Protein AF-T1C5G6-F1 (afdb_monomer_lite)

Foldseek 3Di:
DEDAQAPPPDDDVNVVVCVVVLPDDQVQDEYEYADDPCCVVVQVPGSHHYHHDDDNGDALDPVSLVVVQVVCVVSVHQEAEYPPCPPRVVSVVVHPHHYD

Secondary structure (DSSP, 8-state):
-EES--TTS-SHHHHHHHHHHTTS-GGG-EEEEE--TTHHHHHHT-SSEEEEESSSS----HHHHHHHHHHHHHH--S-B-EESHHHHGGGGGTSSS-B-

Organism: NCBI:txid410659

pLDDT: mean 86.56, std 9.23, range [54.41, 96.06]

Radius of gyration: 12.79 Å; chains: 1; bounding box: 25×31×26 Å

Structure (mmCIF, N/CA/C/O backbone):
data_AF-T1C5G6-F1
#
_entry.id   AF-T1C5G6-F1
#
loop_
_atom_site.group_PDB
_atom_site.id
_atom_site.type_symbol
_atom_site.label_atom_id
_atom_site.label_alt_id
_atom_site.label_comp_id
_atom_site.label_asym_id
_atom_site.label_entity_id
_atom_site.label_seq_id
_atom_site.pdbx_PDB_ins_code
_atom_site.Cartn_x
_atom_site.Cartn_y
_atom_site.Cartn_z
_atom_site.occupancy
_atom_site.B_iso_or_equiv
_atom_site.auth_seq_id
_atom_site.auth_comp_id
_atom_site.auth_asym_id
_atom_site.auth_atom_id
_atom_site.pdbx_PDB_model_num
ATOM 1 N N . MET A 1 1 ? -1.877 0.798 3.691 1.00 91.31 1 MET A N 1
ATOM 2 C CA . MET A 1 1 ? -0.455 0.735 3.283 1.00 91.31 1 MET A CA 1
ATOM 3 C C . MET A 1 1 ? -0.311 1.208 1.849 1.00 91.31 1 MET A C 1
ATOM 5 O O . MET A 1 1 ? -1.106 0.809 1.011 1.00 91.31 1 MET A O 1
ATOM 9 N N . VAL A 1 2 ? 0.715 2.004 1.558 1.00 92.75 2 VAL A N 1
ATOM 10 C CA . VAL A 1 2 ? 1.106 2.407 0.199 1.00 92.75 2 VAL A CA 1
ATOM 11 C C . VAL A 1 2 ? 2.481 1.814 -0.104 1.00 92.75 2 VAL A C 1
ATOM 13 O O . VAL A 1 2 ? 3.426 2.068 0.647 1.00 92.75 2 VAL A O 1
ATOM 16 N N . THR A 1 3 ? 2.609 1.013 -1.168 1.00 91.06 3 THR A N 1
ATOM 17 C CA . THR A 1 3 ? 3.875 0.328 -1.473 1.00 91.06 3 THR A CA 1
ATOM 18 C C . THR A 1 3 ? 4.151 0.063 -2.953 1.00 91.06 3 THR A C 1
ATOM 20 O O . THR A 1 3 ? 3.240 -0.176 -3.737 1.00 91.06 3 THR A O 1
ATOM 23 N N . ASN A 1 4 ? 5.434 0.063 -3.331 1.00 90.12 4 ASN A N 1
ATOM 24 C CA . ASN A 1 4 ? 5.930 -0.394 -4.639 1.00 90.12 4 ASN A CA 1
ATOM 25 C C . ASN A 1 4 ? 6.207 -1.904 -4.698 1.00 90.12 4 ASN A C 1
ATOM 27 O O . ASN A 1 4 ? 6.595 -2.426 -5.747 1.00 90.12 4 ASN A O 1
ATOM 31 N N . ASP A 1 5 ? 6.092 -2.589 -3.564 1.00 88.38 5 ASP A N 1
ATOM 32 C CA . ASP A 1 5 ? 6.614 -3.930 -3.374 1.00 88.38 5 ASP A CA 1
ATOM 33 C C . ASP A 1 5 ? 5.528 -4.828 -2.790 1.00 88.38 5 ASP A C 1
ATOM 35 O O . ASP A 1 5 ? 5.527 -5.164 -1.609 1.00 88.38 5 ASP A O 1
ATOM 39 N N . PHE A 1 6 ? 4.607 -5.229 -3.666 1.00 90.94 6 PHE A N 1
ATOM 40 C CA . PHE A 1 6 ? 3.520 -6.148 -3.356 1.00 90.94 6 PHE A CA 1
ATOM 41 C C . PHE A 1 6 ? 3.438 -7.255 -4.420 1.00 90.94 6 PHE A C 1
ATOM 43 O O . PHE A 1 6 ? 3.722 -6.977 -5.593 1.00 90.94 6 PHE A O 1
ATOM 50 N N . PRO A 1 7 ? 3.062 -8.496 -4.058 1.00 91.31 7 PRO A N 1
ATOM 51 C CA . PRO A 1 7 ? 2.825 -9.555 -5.037 1.00 91.31 7 PRO A CA 1
ATOM 52 C C . PRO A 1 7 ? 1.790 -9.143 -6.110 1.00 91.31 7 PRO A C 1
ATOM 54 O O . PRO A 1 7 ? 1.005 -8.216 -5.881 1.00 91.31 7 PRO A O 1
ATOM 57 N N . PRO A 1 8 ? 1.781 -9.769 -7.302 1.00 89.00 8 PRO A N 1
ATOM 58 C CA . PRO A 1 8 ? 2.551 -10.948 -7.734 1.00 89.00 8 PRO A CA 1
ATOM 59 C C . PRO A 1 8 ? 4.010 -10.663 -8.133 1.00 89.00 8 PRO A C 1
ATOM 61 O O . PRO A 1 8 ? 4.721 -11.5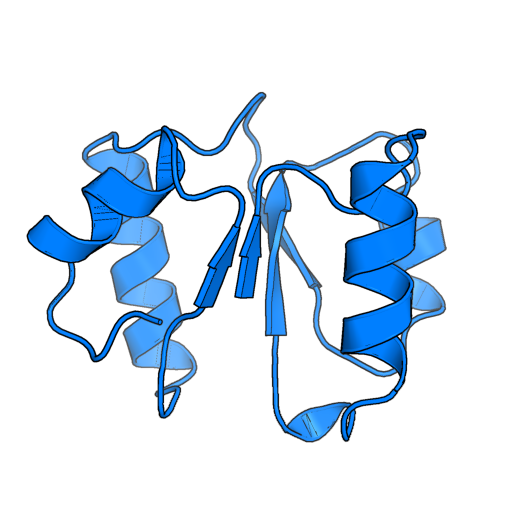56 -8.592 1.00 89.00 8 PRO A O 1
ATOM 64 N N . LYS A 1 9 ? 4.497 -9.430 -7.955 1.00 84.69 9 LYS A N 1
ATOM 65 C CA . LYS A 1 9 ? 5.911 -9.098 -8.150 1.00 84.69 9 LYS A CA 1
ATOM 66 C C . LYS A 1 9 ? 6.794 -9.987 -7.262 1.00 84.69 9 LYS A C 1
ATOM 68 O O . LYS A 1 9 ? 6.698 -9.948 -6.038 1.00 84.69 9 LYS A O 1
ATOM 73 N N . VAL A 1 10 ? 7.673 -10.768 -7.884 1.00 81.00 10 VAL A N 1
ATOM 74 C CA . VAL A 1 10 ? 8.535 -11.725 -7.179 1.00 81.00 10 VAL A CA 1
ATOM 75 C C . VAL A 1 10 ? 9.739 -11.020 -6.552 1.00 81.00 10 VAL A C 1
ATOM 77 O O . VAL A 1 10 ? 10.490 -10.325 -7.237 1.00 81.00 10 VAL A O 1
ATOM 80 N N . GLY A 1 11 ? 9.949 -11.246 -5.253 1.00 81.19 11 GLY A N 1
ATOM 81 C CA . GLY A 1 11 ? 11.152 -10.839 -4.528 1.00 81.19 11 GLY A CA 1
ATOM 82 C C . GLY A 1 11 ? 11.009 -10.966 -3.005 1.00 81.19 11 GLY A C 1
ATOM 83 O O . GLY A 1 11 ? 9.921 -11.189 -2.472 1.00 81.19 11 GLY A O 1
ATOM 84 N N . GLY A 1 12 ? 12.132 -10.860 -2.286 1.00 77.56 12 GLY A N 1
ATOM 85 C CA . GLY A 1 12 ? 12.172 -11.100 -0.836 1.00 77.56 12 GLY A CA 1
ATOM 86 C C . GLY A 1 12 ? 11.420 -10.056 -0.001 1.00 77.56 12 GLY A C 1
ATOM 87 O O . GLY A 1 12 ? 10.741 -10.412 0.959 1.00 77.56 12 GLY A O 1
ATOM 88 N N . ILE A 1 13 ? 11.498 -8.776 -0.386 1.00 76.12 13 ILE A N 1
ATOM 89 C CA . ILE A 1 13 ? 10.837 -7.668 0.330 1.00 76.12 13 ILE A CA 1
ATOM 90 C C . ILE A 1 13 ? 9.312 -7.766 0.189 1.00 76.12 13 ILE A C 1
ATOM 92 O O . ILE A 1 13 ? 8.590 -7.581 1.166 1.00 76.12 13 ILE A O 1
ATOM 96 N N . GLN A 1 14 ? 8.834 -8.111 -1.009 1.00 77.31 14 GLN A N 1
ATOM 97 C CA . GLN A 1 14 ? 7.414 -8.263 -1.324 1.00 77.31 14 GLN A CA 1
ATOM 98 C C . GLN A 1 14 ? 6.785 -9.357 -0.456 1.00 77.31 14 GLN A C 1
ATOM 100 O O . GLN A 1 14 ? 5.735 -9.142 0.146 1.00 77.31 14 GLN A O 1
ATOM 105 N N . ASN A 1 15 ? 7.466 -10.501 -0.330 1.00 79.31 15 ASN A N 1
ATOM 106 C CA . ASN A 1 15 ? 7.002 -11.609 0.501 1.00 79.31 15 ASN A CA 1
ATOM 107 C C . ASN A 1 15 ? 6.998 -11.247 1.987 1.00 79.31 15 ASN A C 1
ATOM 109 O O . ASN A 1 15 ? 6.016 -11.517 2.668 1.00 79.31 15 ASN A O 1
ATOM 113 N N . ALA A 1 16 ? 8.053 -10.606 2.496 1.00 81.56 16 ALA A N 1
ATOM 114 C CA . ALA A 1 16 ? 8.111 -10.224 3.905 1.00 81.56 16 ALA A CA 1
ATOM 115 C C . ALA A 1 16 ? 6.968 -9.268 4.294 1.00 81.56 16 ALA A C 1
ATOM 117 O O . ALA A 1 16 ? 6.277 -9.504 5.286 1.00 81.56 16 ALA A O 1
ATOM 118 N N . LEU A 1 17 ? 6.725 -8.225 3.491 1.00 81.81 17 LEU A N 1
ATOM 119 C CA . LEU A 1 17 ? 5.615 -7.294 3.715 1.00 81.81 17 LEU A CA 1
ATOM 120 C C . LEU A 1 17 ? 4.261 -8.000 3.609 1.00 81.81 17 LEU A C 1
ATOM 122 O O . LEU A 1 17 ? 3.414 -7.837 4.485 1.00 81.81 17 LEU A O 1
ATOM 126 N N . PHE A 1 18 ? 4.066 -8.816 2.575 1.00 85.31 18 PHE A N 1
ATOM 127 C CA . PHE A 1 18 ? 2.828 -9.567 2.395 1.00 85.31 18 PHE A CA 1
ATOM 128 C C . PHE A 1 18 ? 2.527 -10.490 3.583 1.00 85.31 18 PHE A C 1
ATOM 130 O O . PHE A 1 18 ? 1.409 -10.497 4.093 1.00 85.31 18 PHE A O 1
ATOM 137 N N . GLU A 1 19 ? 3.528 -11.222 4.077 1.00 87.31 19 GLU A N 1
ATOM 138 C CA . GLU A 1 19 ? 3.390 -12.098 5.239 1.00 87.31 19 GLU A CA 1
ATOM 139 C C . GLU A 1 19 ? 2.978 -11.326 6.503 1.00 87.31 19 GLU A C 1
ATOM 141 O O . GLU A 1 19 ? 2.145 -11.806 7.273 1.00 87.31 19 GLU A O 1
ATOM 146 N N . ILE A 1 20 ? 3.502 -10.124 6.728 1.00 85.19 20 ILE A N 1
ATOM 147 C CA . ILE A 1 20 ? 3.090 -9.308 7.879 1.00 85.19 20 ILE A CA 1
ATOM 148 C C . ILE A 1 20 ? 1.624 -8.885 7.731 1.00 85.19 20 ILE A C 1
ATOM 150 O O . ILE A 1 20 ? 0.815 -9.125 8.626 1.00 85.19 20 ILE A O 1
ATOM 154 N N . TYR A 1 21 ? 1.264 -8.300 6.588 1.00 86.56 21 TYR A N 1
ATOM 155 C CA . TYR A 1 21 ? -0.060 -7.706 6.398 1.00 86.56 21 TYR A CA 1
ATOM 156 C C . TYR A 1 21 ? -1.178 -8.744 6.295 1.00 86.56 21 TYR A C 1
ATOM 158 O O . TYR A 1 21 ? -2.261 -8.513 6.822 1.00 86.56 21 TYR A O 1
ATOM 166 N N . LYS A 1 22 ? -0.926 -9.926 5.719 1.00 89.25 22 LYS A N 1
ATOM 167 C CA . LYS A 1 22 ? -1.951 -10.979 5.616 1.00 89.25 22 LYS A CA 1
ATOM 168 C C . LYS A 1 22 ? -2.399 -11.558 6.967 1.00 89.25 22 LYS A C 1
ATOM 170 O O . LYS A 1 22 ? -3.352 -12.328 7.003 1.00 89.25 22 LYS A O 1
ATOM 175 N N . ARG A 1 23 ? -1.679 -11.260 8.056 1.00 92.00 23 ARG A N 1
ATOM 176 C CA . ARG A 1 23 ? -2.000 -11.702 9.426 1.00 92.00 23 ARG A CA 1
ATOM 177 C C . ARG A 1 23 ? -2.802 -10.668 10.219 1.00 92.00 23 ARG A C 1
ATOM 179 O O . ARG A 1 23 ? -3.242 -10.977 11.322 1.00 92.00 23 ARG A O 1
ATOM 186 N N . LEU A 1 24 ? -2.963 -9.458 9.689 1.00 91.19 24 LEU A N 1
ATOM 187 C CA . LEU A 1 24 ? -3.816 -8.436 10.288 1.00 91.19 24 LEU A CA 1
ATOM 188 C C . LEU A 1 24 ? -5.295 -8.726 9.978 1.00 91.19 24 LEU A C 1
ATOM 190 O O . LEU A 1 24 ? -5.575 -9.408 8.988 1.00 91.19 24 LEU A O 1
ATOM 194 N N . PRO A 1 25 ? -6.240 -8.207 10.785 1.00 93.81 25 PRO A N 1
ATOM 195 C CA . PRO A 1 25 ? -7.661 -8.276 10.461 1.00 93.81 25 PRO A CA 1
ATOM 196 C C . PRO A 1 25 ? -7.911 -7.690 9.055 1.00 93.81 25 PRO A C 1
ATOM 198 O O . PRO A 1 25 ? -7.521 -6.546 8.807 1.00 93.81 25 PRO A O 1
ATOM 201 N N . PRO A 1 26 ? -8.493 -8.444 8.106 1.00 92.81 26 PRO A N 1
ATOM 202 C CA . PRO A 1 26 ? -8.571 -8.023 6.704 1.00 92.81 26 PRO A CA 1
ATOM 203 C C . PRO A 1 26 ? -9.331 -6.710 6.469 1.00 92.81 26 PRO A C 1
ATOM 205 O O . PRO A 1 26 ? -9.038 -5.968 5.534 1.00 92.81 26 PRO A O 1
ATOM 208 N N . GLU A 1 27 ? -10.285 -6.401 7.339 1.00 92.44 27 GLU A N 1
ATOM 209 C CA . GLU A 1 27 ? -11.081 -5.178 7.340 1.00 92.44 27 GLU A CA 1
ATOM 210 C C . GLU A 1 27 ? -10.341 -3.958 7.912 1.00 92.44 27 GLU A C 1
ATOM 212 O O . GLU A 1 27 ? -10.802 -2.829 7.746 1.00 92.44 27 GLU A O 1
ATOM 217 N N . SER A 1 28 ? -9.194 -4.149 8.576 1.00 91.81 28 SER A N 1
ATOM 218 C CA . SER A 1 28 ? -8.478 -3.060 9.248 1.00 91.81 28 SER A CA 1
ATOM 219 C C . SER A 1 28 ? -7.546 -2.274 8.325 1.00 91.81 28 SER A C 1
ATOM 221 O O . SER A 1 28 ? -6.927 -1.305 8.769 1.00 91.81 28 SER A O 1
ATOM 223 N N . PHE A 1 29 ? -7.367 -2.695 7.069 1.00 93.88 29 PHE A N 1
ATOM 224 C CA . PHE A 1 29 ? -6.445 -2.037 6.147 1.00 93.88 29 PHE A CA 1
ATOM 225 C C . PHE A 1 29 ? -6.804 -2.236 4.670 1.00 93.88 29 PHE A C 1
ATOM 227 O O . PHE A 1 29 ? -7.550 -3.127 4.280 1.00 93.88 29 PHE A O 1
ATOM 234 N N . ALA A 1 30 ? -6.190 -1.402 3.831 1.00 95.19 30 ALA A N 1
ATOM 235 C CA . ALA A 1 30 ? -6.133 -1.583 2.386 1.00 95.19 30 ALA A CA 1
ATOM 236 C C . ALA A 1 30 ? -4.697 -1.380 1.883 1.00 95.19 30 ALA A C 1
ATOM 238 O O . ALA A 1 30 ? -3.893 -0.674 2.512 1.00 95.19 30 ALA A O 1
ATOM 239 N N . VAL A 1 31 ? -4.372 -1.984 0.742 1.00 95.12 31 VAL A N 1
ATOM 240 C CA . VAL A 1 31 ? -3.071 -1.853 0.072 1.00 95.12 31 VAL A CA 1
ATOM 241 C C . VAL A 1 31 ? -3.228 -1.019 -1.193 1.00 95.12 31 VAL A C 1
ATOM 243 O O . VAL A 1 31 ? -4.066 -1.330 -2.024 1.00 95.12 31 VAL A O 1
ATOM 246 N N . ILE A 1 32 ? -2.410 0.017 -1.365 1.00 95.31 32 ILE A N 1
ATOM 247 C CA . ILE A 1 32 ? -2.298 0.791 -2.608 1.00 95.31 32 ILE A CA 1
ATOM 248 C C . ILE A 1 32 ? -0.936 0.485 -3.219 1.00 95.31 32 ILE A C 1
ATOM 250 O O . ILE A 1 32 ? 0.097 0.712 -2.584 1.00 95.31 32 ILE A O 1
ATOM 254 N N . THR A 1 33 ? -0.921 -0.040 -4.440 1.00 94.44 33 THR A N 1
ATOM 255 C CA . THR A 1 33 ? 0.309 -0.517 -5.084 1.00 94.44 33 THR A CA 1
ATOM 256 C C . THR A 1 33 ? 0.202 -0.465 -6.612 1.00 94.44 33 THR A C 1
ATOM 258 O O . THR A 1 33 ? -0.914 -0.392 -7.128 1.00 94.44 33 THR A O 1
ATOM 261 N N . PRO A 1 34 ? 1.309 -0.445 -7.379 1.00 93.69 34 PRO A N 1
ATOM 262 C CA . PRO A 1 34 ? 1.231 -0.512 -8.832 1.00 93.69 34 PRO A CA 1
ATOM 263 C C . PRO A 1 34 ? 0.570 -1.802 -9.341 1.00 93.69 34 PRO A C 1
ATOM 265 O O . PRO A 1 34 ? 0.587 -2.843 -8.677 1.00 93.69 34 PRO A O 1
ATOM 268 N N . HIS A 1 35 ? 0.012 -1.720 -10.546 1.00 93.81 35 HIS A N 1
ATOM 269 C CA . HIS A 1 35 ? -0.470 -2.878 -11.300 1.00 93.81 35 HIS A CA 1
ATOM 270 C C . HIS A 1 35 ? 0.690 -3.779 -11.757 1.00 93.81 35 HIS A C 1
ATOM 272 O O . HIS A 1 35 ? 1.720 -3.282 -12.230 1.00 93.81 35 HIS A O 1
AT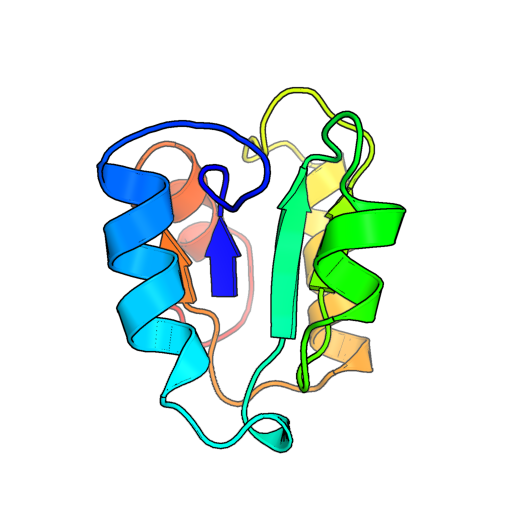OM 278 N N . TYR A 1 36 ? 0.489 -5.098 -11.702 1.00 89.06 36 TYR A N 1
ATOM 279 C CA . TYR A 1 36 ? 1.432 -6.110 -12.193 1.00 89.06 36 TYR A CA 1
ATOM 280 C C . TYR A 1 36 ? 0.695 -7.210 -12.961 1.00 89.06 36 TYR A C 1
ATOM 282 O O . TYR A 1 36 ? -0.421 -7.544 -12.596 1.00 89.06 36 TYR A O 1
ATOM 290 N N . PRO A 1 37 ? 1.307 -7.836 -13.983 1.00 90.81 37 PRO A N 1
ATOM 291 C CA . PRO A 1 37 ? 0.688 -8.981 -14.648 1.00 90.81 37 PRO A CA 1
ATOM 292 C C . PRO A 1 37 ? 0.274 -10.074 -13.649 1.00 90.81 37 PRO A C 1
ATOM 294 O O . PRO A 1 37 ? 1.106 -10.523 -12.858 1.00 90.81 37 PRO A O 1
ATOM 297 N N . GLY A 1 38 ? -0.992 -10.496 -13.714 1.00 92.25 38 GLY A N 1
ATOM 298 C CA . GLY A 1 38 ? -1.574 -11.506 -12.822 1.00 92.25 38 GLY A CA 1
ATOM 299 C C . GLY A 1 38 ? -2.034 -10.969 -11.464 1.00 92.25 38 GLY A C 1
ATOM 300 O O . GLY A 1 38 ? -2.253 -11.762 -10.550 1.00 92.25 38 GLY A O 1
ATOM 301 N N . ASP A 1 39 ? -2.136 -9.647 -11.297 1.00 94.56 39 ASP A N 1
ATOM 302 C CA . ASP A 1 39 ? -2.643 -9.056 -10.061 1.00 94.56 39 ASP A CA 1
ATOM 303 C C . ASP A 1 39 ? -4.123 -9.346 -9.825 1.00 94.56 39 ASP A C 1
ATOM 305 O O . ASP A 1 39 ? -4.460 -9.659 -8.692 1.00 94.56 39 ASP A O 1
ATOM 309 N N . ASP A 1 40 ? -4.967 -9.350 -10.857 1.00 92.94 40 ASP A N 1
ATOM 310 C CA . ASP A 1 40 ? -6.387 -9.707 -10.724 1.00 92.94 40 ASP A CA 1
ATOM 311 C C . ASP A 1 40 ? -6.581 -11.105 -10.103 1.00 92.94 40 ASP A C 1
ATOM 313 O O . ASP A 1 40 ? -7.306 -11.266 -9.117 1.00 92.94 40 ASP A O 1
ATOM 317 N N . ASP A 1 41 ? -5.882 -12.115 -10.636 1.00 95.12 41 ASP A N 1
ATOM 318 C CA . ASP A 1 41 ? -5.948 -13.491 -10.130 1.00 95.12 41 ASP A CA 1
ATOM 319 C C . ASP A 1 41 ? -5.430 -13.574 -8.688 1.00 95.12 41 ASP A C 1
ATOM 321 O O . ASP A 1 41 ? -6.049 -14.218 -7.838 1.00 95.12 41 ASP A O 1
ATOM 325 N N . PHE A 1 42 ? -4.317 -12.896 -8.390 1.00 93.44 42 PHE A N 1
ATOM 326 C CA . PHE A 1 42 ? -3.735 -12.877 -7.048 1.00 93.44 42 PHE A CA 1
ATOM 327 C C . PHE A 1 42 ? -4.652 -12.181 -6.034 1.00 93.44 42 PHE A C 1
ATOM 329 O O . PHE A 1 42 ? -4.913 -12.724 -4.961 1.00 93.44 42 PHE A O 1
ATOM 336 N N . ASP A 1 43 ? -5.155 -10.996 -6.382 1.00 95.50 43 ASP A N 1
ATOM 337 C CA . ASP A 1 43 ? -5.968 -10.146 -5.515 1.00 95.50 43 ASP A CA 1
ATOM 338 C C . ASP A 1 43 ? -7.331 -10.788 -5.227 1.00 95.50 43 ASP A C 1
ATOM 340 O O . ASP A 1 43 ? -7.840 -10.650 -4.115 1.00 95.50 43 ASP A O 1
ATOM 344 N N . SER A 1 44 ? -7.882 -11.567 -6.167 1.00 95.00 44 SER A N 1
ATOM 345 C CA . SER A 1 44 ? -9.129 -12.325 -5.967 1.00 95.00 44 SER A CA 1
ATOM 346 C C . SER A 1 44 ? -9.055 -13.345 -4.821 1.00 95.00 44 SER A C 1
ATOM 348 O O . SER A 1 44 ? -10.076 -13.682 -4.220 1.00 95.00 44 SER A O 1
ATOM 350 N N . GLY A 1 45 ? -7.849 -13.823 -4.498 1.00 93.00 45 GLY A N 1
ATOM 351 C CA . GLY A 1 45 ? -7.605 -14.769 -3.411 1.00 93.00 45 GLY A CA 1
ATOM 352 C C . GLY A 1 45 ? -7.386 -14.115 -2.045 1.00 93.00 45 GLY A C 1
ATOM 353 O O . GLY A 1 45 ? -7.201 -14.828 -1.056 1.00 93.00 45 GLY A O 1
ATOM 354 N N . LEU A 1 46 ? -7.360 -12.781 -1.966 1.00 94.56 46 LEU A N 1
ATOM 355 C CA . LEU A 1 46 ? -7.054 -12.062 -0.734 1.00 94.56 46 LEU A CA 1
ATOM 356 C C . LEU A 1 46 ? -8.324 -11.687 0.035 1.00 94.56 46 LEU A C 1
ATOM 358 O O . LEU A 1 46 ? -9.314 -11.264 -0.557 1.00 94.56 46 LEU A O 1
ATOM 362 N N . PRO A 1 47 ? -8.294 -11.752 1.377 1.00 94.44 47 PRO A N 1
ATOM 363 C CA . PRO A 1 47 ? -9.440 -11.361 2.190 1.00 94.44 47 PRO A CA 1
ATOM 364 C C . PRO A 1 47 ? -9.535 -9.840 2.411 1.00 94.44 47 PRO A C 1
ATOM 366 O O . PRO A 1 47 ? -10.466 -9.383 3.067 1.00 94.44 47 PRO A O 1
ATOM 369 N N . PHE A 1 48 ? -8.570 -9.057 1.917 1.00 94.50 48 PHE A N 1
ATOM 370 C CA . PHE A 1 48 ? -8.461 -7.611 2.133 1.00 94.50 48 PHE A CA 1
ATOM 371 C C . PHE A 1 48 ? -8.345 -6.848 0.812 1.00 94.50 48 PHE A C 1
ATOM 373 O O . PHE A 1 48 ? -7.955 -7.390 -0.221 1.00 94.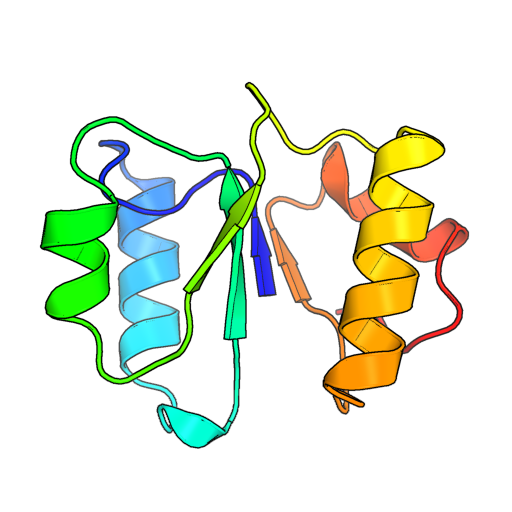50 48 PHE A O 1
ATOM 380 N N . LYS A 1 49 ? -8.651 -5.549 0.854 1.00 95.19 49 LYS A N 1
ATOM 381 C CA . LYS A 1 49 ? -8.703 -4.700 -0.339 1.00 95.19 49 LYS A CA 1
ATOM 382 C C . LYS A 1 49 ? -7.306 -4.352 -0.861 1.00 95.19 49 LYS A C 1
ATOM 384 O O . LYS A 1 49 ? -6.489 -3.774 -0.138 1.00 95.19 49 LYS A O 1
ATOM 389 N N . VAL A 1 50 ? -7.083 -4.596 -2.151 1.00 96.06 50 VAL A N 1
ATOM 390 C CA . VAL A 1 50 ? -5.918 -4.115 -2.905 1.00 96.06 50 VAL A CA 1
ATOM 391 C C . VAL A 1 50 ? -6.389 -3.147 -3.992 1.00 96.06 50 VAL A C 1
ATOM 393 O O . VAL A 1 50 ? -7.355 -3.399 -4.703 1.00 96.06 50 VAL A O 1
ATOM 396 N N . ILE A 1 51 ? -5.735 -1.993 -4.081 1.00 95.94 51 ILE A N 1
ATOM 397 C CA . ILE A 1 51 ? -6.008 -0.926 -5.041 1.00 95.94 51 ILE A CA 1
ATOM 398 C C . ILE A 1 51 ? -4.791 -0.819 -5.954 1.00 95.94 51 ILE A C 1
ATOM 400 O O . ILE A 1 51 ? -3.723 -0.351 -5.541 1.00 95.94 51 ILE A O 1
ATOM 404 N N . ARG A 1 52 ? -4.966 -1.251 -7.205 1.00 95.06 52 ARG A N 1
ATOM 405 C CA . ARG A 1 52 ? -3.929 -1.223 -8.237 1.00 95.06 52 ARG A CA 1
ATOM 406 C C . ARG A 1 52 ? -3.916 0.121 -8.957 1.00 95.06 52 ARG A C 1
ATOM 408 O O . ARG A 1 52 ? -4.911 0.556 -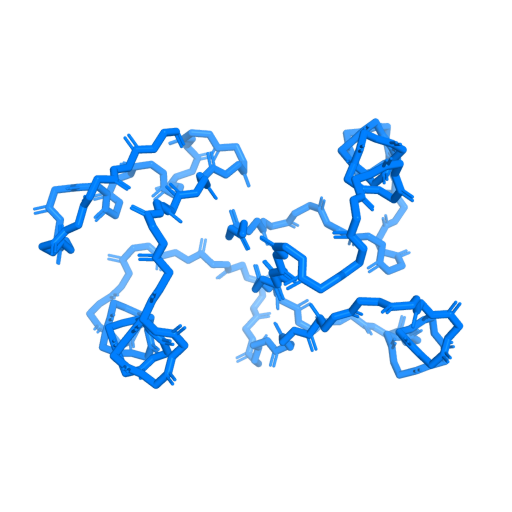9.531 1.00 95.06 52 ARG A O 1
ATOM 415 N N . VAL A 1 53 ? -2.767 0.790 -8.937 1.00 93.38 53 VAL A N 1
ATOM 416 C CA . VAL A 1 53 ? -2.550 2.066 -9.628 1.00 93.38 53 VAL A CA 1
ATOM 417 C C . VAL A 1 53 ? -1.826 1.801 -10.943 1.00 93.38 53 VAL A C 1
ATOM 419 O O . VAL A 1 53 ? -0.792 1.133 -10.980 1.00 93.38 53 VAL A O 1
ATOM 422 N N . ARG A 1 54 ? -2.342 2.353 -12.045 1.00 90.81 54 ARG A N 1
ATOM 423 C CA . ARG A 1 54 ? -1.740 2.196 -13.376 1.00 90.81 54 ARG A CA 1
ATOM 424 C C . ARG A 1 54 ? -0.488 3.065 -13.526 1.00 90.81 54 ARG A C 1
ATOM 426 O O . ARG A 1 54 ? -0.521 4.144 -14.112 1.00 90.81 54 ARG A O 1
ATOM 433 N N . CYS A 1 55 ? 0.632 2.591 -12.999 1.00 87.88 55 CYS A N 1
ATOM 434 C CA . CYS A 1 55 ? 1.947 3.208 -13.135 1.00 87.88 55 CYS A CA 1
ATOM 435 C C . CYS A 1 55 ? 3.052 2.149 -13.007 1.00 87.88 55 CYS A C 1
ATOM 437 O O . CYS A 1 55 ? 2.794 1.019 -12.608 1.00 87.88 55 CYS A O 1
ATOM 439 N N . LYS A 1 56 ? 4.296 2.505 -13.355 1.00 85.00 56 LYS A N 1
ATOM 440 C CA . LYS A 1 56 ? 5.446 1.603 -13.167 1.00 85.00 56 LYS A CA 1
ATOM 441 C C . LYS A 1 56 ? 5.835 1.508 -11.689 1.00 85.00 56 LYS A C 1
ATOM 443 O O . LYS A 1 56 ? 5.968 0.415 -11.159 1.00 85.00 56 LYS A O 1
ATOM 448 N N . ASN A 1 57 ? 5.991 2.672 -11.056 1.00 86.75 57 ASN A N 1
ATOM 449 C CA . ASN A 1 57 ? 6.302 2.840 -9.640 1.00 86.75 57 ASN A CA 1
ATOM 450 C C . ASN A 1 57 ? 5.459 4.003 -9.087 1.00 86.75 57 ASN A C 1
ATOM 452 O O . ASN A 1 57 ? 5.274 5.017 -9.766 1.00 86.75 57 ASN A O 1
ATOM 456 N N . LEU A 1 58 ? 5.029 3.898 -7.833 1.00 88.31 58 LEU A N 1
ATOM 457 C CA . LEU A 1 58 ? 4.536 5.006 -7.026 1.00 88.31 58 LEU A CA 1
ATOM 458 C C . LEU A 1 58 ? 5.690 5.975 -6.765 1.00 88.31 58 LEU A C 1
ATOM 460 O O . LEU A 1 58 ? 6.696 5.627 -6.138 1.00 88.31 58 LEU A O 1
ATOM 464 N N . LEU A 1 59 ? 5.536 7.193 -7.274 1.00 87.00 59 LEU A N 1
ATOM 465 C CA . LEU A 1 59 ? 6.475 8.297 -7.125 1.00 87.00 59 LEU A CA 1
ATOM 466 C C . LEU A 1 59 ? 5.733 9.504 -6.539 1.00 87.00 59 LEU A C 1
ATOM 468 O O . LEU A 1 59 ? 4.544 9.667 -6.827 1.00 87.00 59 LEU A O 1
ATOM 472 N N . PRO A 1 60 ? 6.412 10.395 -5.790 1.00 84.69 60 PRO A N 1
ATOM 473 C CA . PRO A 1 60 ? 5.806 11.563 -5.140 1.00 84.69 60 PRO A CA 1
ATOM 474 C C . PRO A 1 60 ? 5.475 12.703 -6.126 1.00 84.69 60 PRO A C 1
ATOM 476 O O . PRO A 1 60 ? 5.806 13.874 -5.905 1.00 84.69 60 PRO A O 1
ATOM 479 N N . THR A 1 61 ? 4.828 12.354 -7.235 1.00 87.81 61 THR A N 1
ATOM 480 C CA . THR A 1 61 ? 4.322 13.264 -8.264 1.00 87.81 61 THR A CA 1
ATOM 481 C C . THR A 1 61 ? 3.031 13.930 -7.797 1.00 87.81 61 THR A C 1
ATOM 483 O O . THR A 1 61 ? 2.277 13.356 -7.016 1.00 87.81 61 THR A O 1
ATOM 486 N N . LYS A 1 62 ? 2.740 15.133 -8.306 1.00 87.44 62 LYS A N 1
ATOM 487 C CA . LYS A 1 62 ? 1.495 15.848 -7.966 1.00 87.44 62 LYS A CA 1
ATOM 488 C C . LYS A 1 62 ? 0.241 15.040 -8.317 1.00 87.44 62 LYS A C 1
ATOM 490 O O . LYS A 1 62 ? -0.720 15.070 -7.564 1.00 87.44 62 LYS A O 1
ATOM 495 N N . SER A 1 63 ? 0.266 14.314 -9.438 1.00 89.00 63 SER A N 1
ATOM 496 C CA . SER A 1 63 ? -0.860 13.473 -9.858 1.00 89.00 63 SER A CA 1
ATOM 497 C C . SER A 1 63 ? -1.132 12.357 -8.858 1.00 89.00 63 SER A C 1
ATOM 499 O O . SER A 1 63 ? -2.279 12.148 -8.493 1.00 89.00 63 SER A O 1
ATOM 501 N N . PHE A 1 64 ? -0.086 11.662 -8.401 1.00 90.00 64 PHE A N 1
ATOM 502 C CA . PHE A 1 64 ? -0.266 10.568 -7.454 1.00 90.00 64 PHE A CA 1
ATOM 503 C C . PHE A 1 64 ? -0.681 11.061 -6.066 1.00 90.00 64 PHE A C 1
ATOM 505 O O . PHE A 1 64 ? -1.501 10.414 -5.431 1.00 90.00 64 PHE A O 1
ATOM 512 N N . VAL A 1 65 ? -0.165 12.214 -5.621 1.00 90.31 65 VAL A N 1
ATOM 513 C CA . VAL A 1 65 ? -0.599 12.833 -4.356 1.00 90.31 65 VAL A CA 1
ATOM 514 C C . VAL A 1 65 ? -2.107 13.067 -4.362 1.00 90.31 65 VAL A C 1
ATOM 516 O O . VAL A 1 65 ? -2.763 12.590 -3.453 1.00 90.31 65 VAL A O 1
ATOM 519 N N . ARG A 1 66 ? -2.663 13.669 -5.424 1.00 91.00 66 ARG A N 1
ATOM 520 C CA . ARG A 1 66 ? -4.117 13.890 -5.537 1.00 91.00 66 ARG A CA 1
ATOM 521 C C . ARG A 1 66 ? -4.912 12.590 -5.488 1.00 91.00 66 ARG A C 1
ATOM 523 O O . ARG A 1 66 ? -5.845 12.472 -4.716 1.00 91.00 66 ARG A O 1
ATOM 530 N N . THR A 1 67 ? -4.497 11.587 -6.265 1.00 91.94 67 THR A N 1
ATOM 531 C CA . THR A 1 67 ? -5.140 10.265 -6.227 1.00 91.94 67 THR A CA 1
ATOM 532 C C . THR A 1 67 ? -5.088 9.648 -4.830 1.00 91.94 67 THR A C 1
ATOM 534 O O . THR A 1 67 ? -6.032 8.989 -4.412 1.00 91.94 67 THR A O 1
ATOM 537 N N . LEU A 1 68 ? -3.982 9.829 -4.111 1.00 91.62 68 LEU A N 1
ATOM 538 C CA . LEU A 1 68 ? -3.829 9.308 -2.762 1.00 91.62 68 LEU A CA 1
ATOM 539 C C . LEU A 1 68 ? -4.677 10.088 -1.746 1.00 91.62 68 LEU A C 1
ATOM 541 O O . LEU A 1 68 ? -5.271 9.451 -0.887 1.00 91.62 68 LEU A O 1
ATOM 545 N N . GLU A 1 69 ? -4.779 11.412 -1.866 1.00 92.44 69 GLU A N 1
ATOM 546 C CA . GLU 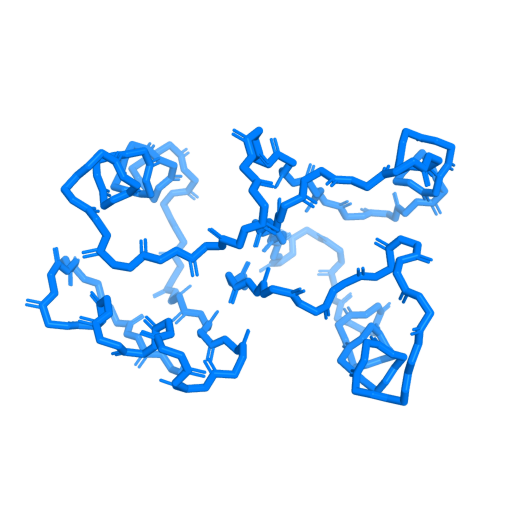A 1 69 ? -5.691 12.253 -1.075 1.00 92.44 69 GLU A CA 1
ATOM 547 C C . GLU A 1 69 ? -7.148 11.823 -1.288 1.00 92.44 69 GLU A C 1
ATOM 549 O O . GLU A 1 69 ? -7.820 11.492 -0.317 1.00 92.44 69 GLU A O 1
ATOM 554 N N . ASP A 1 70 ? -7.593 11.663 -2.540 1.00 93.88 70 ASP A N 1
ATOM 555 C CA . ASP A 1 70 ? -8.951 11.195 -2.855 1.00 93.88 70 ASP A CA 1
ATOM 556 C C . ASP A 1 70 ? -9.249 9.826 -2.212 1.00 93.88 70 ASP A C 1
ATOM 558 O O . ASP A 1 70 ? -10.343 9.575 -1.706 1.00 93.88 70 ASP A O 1
ATOM 562 N N . LEU A 1 71 ? -8.270 8.914 -2.230 1.00 93.31 71 LEU A N 1
ATOM 563 C CA . LEU A 1 71 ? -8.390 7.593 -1.612 1.00 93.31 71 LEU A CA 1
ATOM 564 C C . LEU A 1 71 ? -8.404 7.665 -0.079 1.00 93.31 71 LEU A C 1
ATOM 566 O O . LEU A 1 71 ? -9.109 6.882 0.558 1.00 93.31 71 LEU A O 1
ATOM 570 N N . ILE A 1 72 ? -7.628 8.573 0.512 1.00 92.50 72 ILE A N 1
ATOM 571 C CA . ILE A 1 72 ? -7.616 8.819 1.957 1.00 92.50 72 ILE A CA 1
ATOM 572 C C . ILE A 1 72 ? -8.961 9.389 2.395 1.00 92.50 72 ILE A C 1
ATOM 574 O O . ILE A 1 72 ? -9.524 8.874 3.354 1.00 92.50 72 ILE A O 1
ATOM 578 N N . ASP A 1 73 ? -9.520 10.349 1.666 1.00 93.31 73 ASP A N 1
ATOM 579 C CA . ASP A 1 73 ? -10.824 10.936 1.977 1.00 93.31 73 ASP A CA 1
ATOM 580 C C . ASP A 1 73 ? -11.949 9.897 1.871 1.00 93.31 73 ASP A C 1
ATOM 582 O O . ASP A 1 73 ? -12.819 9.815 2.738 1.00 93.31 73 ASP A O 1
ATOM 586 N N . GLN A 1 74 ? -11.907 9.040 0.845 1.00 93.44 74 GLN A N 1
ATOM 587 C CA . GLN A 1 74 ? -12.898 7.975 0.651 1.00 93.44 74 GLN A CA 1
ATOM 588 C C . GLN A 1 74 ? -12.830 6.878 1.719 1.00 93.44 74 GLN A C 1
ATOM 590 O O . GLN A 1 74 ? -13.863 6.342 2.116 1.00 93.44 74 GLN A O 1
ATOM 595 N N . MET A 1 75 ? -11.625 6.486 2.141 1.00 92.06 75 MET A N 1
ATOM 596 C CA . MET A 1 75 ? -11.437 5.393 3.105 1.00 92.06 75 MET A CA 1
ATOM 597 C C . MET A 1 75 ? -11.394 5.874 4.558 1.00 92.06 75 MET A C 1
ATOM 599 O O . MET A 1 75 ? -11.551 5.056 5.460 1.00 92.06 75 MET A O 1
ATOM 603 N N . ASN A 1 76 ? -11.149 7.167 4.780 1.00 91.94 76 ASN A N 1
ATOM 604 C CA . ASN A 1 76 ? -10.929 7.807 6.075 1.00 91.94 76 ASN A CA 1
ATOM 605 C C . ASN A 1 76 ? -10.056 6.966 7.038 1.00 91.94 76 ASN A C 1
ATOM 607 O O . ASN A 1 76 ? -10.488 6.629 8.147 1.00 91.94 76 ASN A O 1
ATOM 611 N N . PRO A 1 77 ? -8.838 6.555 6.626 1.00 92.19 77 PRO A N 1
ATOM 612 C CA . PRO A 1 77 ? -8.006 5.677 7.435 1.00 92.19 77 PRO A CA 1
ATOM 613 C C . PRO A 1 7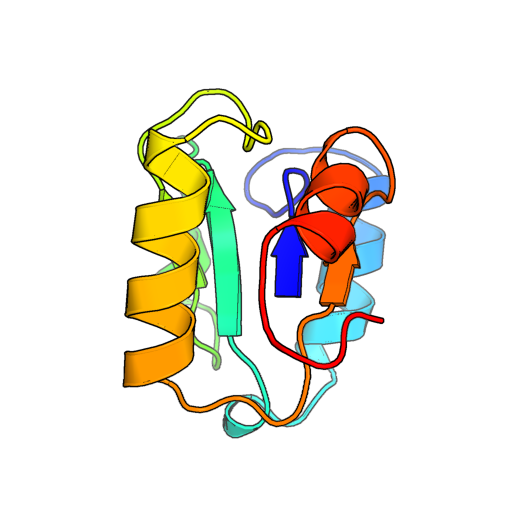7 ? -7.508 6.395 8.693 1.00 92.19 77 PRO A C 1
ATOM 615 O O . PRO A 1 77 ? -7.319 7.613 8.697 1.00 92.19 77 PRO A O 1
ATOM 618 N N . GLN A 1 78 ? -7.229 5.635 9.756 1.00 89.75 78 GLN A N 1
ATOM 619 C CA . GLN A 1 78 ? -6.605 6.178 10.970 1.00 89.75 78 GLN A CA 1
ATOM 620 C C . GLN A 1 78 ? -5.161 6.641 10.735 1.00 89.75 78 GLN A C 1
ATOM 622 O O . GLN A 1 78 ? -4.751 7.657 11.287 1.00 89.75 78 GLN A O 1
ATOM 627 N N . SER A 1 79 ? -4.409 5.921 9.902 1.00 89.81 79 SER A N 1
ATOM 628 C CA . SER A 1 79 ? -3.029 6.249 9.544 1.00 89.81 79 SER A CA 1
ATOM 629 C C . SER A 1 79 ? -2.668 5.716 8.158 1.00 89.81 79 SER A C 1
ATOM 631 O O . SER A 1 79 ? -3.353 4.855 7.592 1.00 89.81 79 SER A O 1
ATOM 633 N N . VAL A 1 80 ? -1.570 6.226 7.599 1.00 90.00 80 VAL A N 1
ATOM 634 C CA . VAL A 1 80 ? -1.040 5.801 6.300 1.00 90.00 80 VAL A CA 1
ATOM 635 C C . VAL A 1 80 ? 0.375 5.253 6.468 1.00 90.00 80 VAL A C 1
ATOM 637 O O . VAL A 1 80 ? 1.312 6.004 6.706 1.00 90.00 80 VAL A O 1
ATOM 640 N N . ALA A 1 81 ? 0.538 3.940 6.285 1.00 88.12 81 ALA A N 1
ATOM 641 C CA . ALA A 1 81 ? 1.853 3.292 6.298 1.00 88.12 81 ALA A CA 1
ATOM 642 C C . ALA A 1 81 ? 2.540 3.348 4.918 1.00 88.12 81 ALA A C 1
ATOM 644 O O . ALA A 1 81 ? 1.976 2.820 3.948 1.00 88.12 81 ALA A O 1
ATOM 645 N N . LEU A 1 82 ? 3.746 3.925 4.815 1.00 84.56 82 LEU A N 1
ATOM 646 C CA . LEU A 1 82 ? 4.496 4.076 3.549 1.00 84.56 82 LEU A CA 1
ATOM 647 C C . LEU A 1 82 ? 5.707 3.129 3.467 1.00 84.56 82 LEU A C 1
ATOM 649 O O . LEU A 1 82 ? 6.631 3.230 4.267 1.00 84.56 82 LEU A O 1
ATOM 653 N N . ASN A 1 83 ? 5.755 2.240 2.464 1.00 78.75 83 ASN A N 1
ATOM 654 C CA . ASN A 1 83 ? 6.801 1.206 2.364 1.00 78.75 83 ASN A CA 1
ATOM 655 C C . ASN A 1 83 ? 7.324 0.996 0.925 1.00 78.75 83 ASN A C 1
ATOM 657 O O . ASN A 1 83 ? 6.518 0.724 0.041 1.00 78.75 83 ASN A O 1
ATOM 661 N N . PRO A 1 84 ? 8.642 1.007 0.648 1.00 67.94 84 PRO A N 1
ATOM 662 C CA . PRO A 1 84 ? 9.728 1.480 1.503 1.00 67.94 84 PRO A CA 1
ATOM 663 C C . PRO A 1 84 ? 9.732 3.015 1.634 1.00 67.94 84 PRO A C 1
ATOM 665 O O . PRO A 1 84 ? 9.206 3.737 0.784 1.00 67.94 84 PRO A O 1
ATOM 668 N N . ILE A 1 85 ? 10.380 3.518 2.689 1.00 60.09 85 ILE A N 1
ATOM 669 C CA . ILE A 1 85 ? 10.430 4.947 3.058 1.00 60.09 85 ILE A CA 1
ATOM 670 C C . ILE A 1 85 ? 11.024 5.831 1.941 1.00 60.09 85 ILE A C 1
ATOM 672 O O . ILE A 1 85 ? 10.733 7.020 1.872 1.00 60.09 85 ILE A O 1
ATOM 676 N N . LEU A 1 86 ? 11.802 5.293 0.998 1.00 54.41 86 LEU A N 1
ATOM 677 C CA . LEU A 1 86 ? 12.272 6.041 -0.173 1.00 54.41 86 LEU A CA 1
ATOM 678 C C . LEU A 1 86 ? 11.945 5.286 -1.469 1.00 54.41 86 LEU A C 1
ATOM 680 O O . LEU A 1 86 ? 12.176 4.081 -1.534 1.00 54.41 86 LEU A O 1
ATOM 684 N N . PRO A 1 87 ? 11.431 5.964 -2.515 1.00 63.00 87 PRO A N 1
ATOM 685 C CA . PRO A 1 87 ? 11.098 7.394 -2.593 1.00 63.00 87 PRO A CA 1
ATOM 686 C C . PRO A 1 87 ? 9.710 7.761 -2.019 1.00 63.00 87 PRO A C 1
ATOM 688 O O . PRO A 1 87 ? 9.360 8.941 -1.992 1.00 63.00 87 PRO A O 1
ATOM 691 N N . ILE A 1 88 ? 8.900 6.783 -1.589 1.00 64.25 88 ILE A N 1
ATOM 692 C CA . ILE A 1 88 ? 7.485 6.990 -1.223 1.00 64.25 88 ILE A CA 1
ATOM 693 C C . ILE A 1 88 ? 7.333 7.837 0.047 1.00 64.25 88 ILE A C 1
ATOM 695 O O . ILE A 1 88 ? 6.438 8.671 0.108 1.00 64.25 88 ILE A O 1
ATOM 699 N N . GLY A 1 89 ? 8.222 7.715 1.032 1.00 62.06 89 GLY A N 1
ATOM 700 C CA . GLY A 1 89 ? 8.160 8.468 2.291 1.00 62.06 89 GLY A CA 1
ATOM 701 C C . GLY A 1 89 ? 8.270 9.985 2.135 1.00 62.06 89 GLY A C 1
ATOM 702 O O . GLY A 1 89 ? 7.924 10.707 3.058 1.00 62.06 89 GLY A O 1
ATOM 703 N N . MET A 1 90 ? 8.645 10.507 0.960 1.00 73.50 90 MET A N 1
ATOM 704 C CA . MET A 1 90 ? 8.515 11.941 0.654 1.00 73.50 90 MET A CA 1
ATOM 705 C C . MET A 1 90 ? 7.052 12.413 0.566 1.00 73.50 90 MET A C 1
ATOM 707 O O . MET A 1 90 ? 6.804 13.619 0.605 1.00 73.50 90 MET A O 1
ATOM 711 N N . LEU A 1 91 ? 6.091 11.493 0.424 1.00 68.62 91 LEU A N 1
ATOM 712 C CA . LEU A 1 91 ? 4.657 11.785 0.455 1.00 68.62 91 LEU A CA 1
ATOM 713 C C . LEU A 1 91 ? 4.189 12.262 1.832 1.00 68.62 91 LEU A C 1
ATOM 715 O O . LEU A 1 91 ? 3.224 13.013 1.889 1.00 68.62 91 LEU A O 1
ATOM 719 N N . SER A 1 92 ? 4.891 11.910 2.917 1.00 70.38 92 SER A N 1
ATOM 720 C CA . SER A 1 92 ? 4.527 12.345 4.274 1.00 70.38 92 SER A CA 1
ATOM 721 C C . SER A 1 92 ? 4.506 13.864 4.440 1.00 70.38 92 SER A C 1
ATOM 723 O O . SER A 1 92 ? 3.744 14.390 5.235 1.00 70.38 92 SER A O 1
ATOM 725 N N . LYS A 1 93 ? 5.295 14.594 3.641 1.00 74.94 93 LYS A N 1
ATOM 726 C CA . LYS A 1 93 ? 5.322 16.067 3.635 1.00 74.94 93 LYS A CA 1
ATOM 727 C C . LYS A 1 93 ? 4.198 16.701 2.811 1.00 74.94 93 LYS A C 1
ATOM 729 O O . LYS A 1 93 ? 4.171 17.920 2.675 1.00 74.94 93 LYS A O 1
ATOM 734 N N . LYS A 1 94 ? 3.370 15.889 2.153 1.00 75.75 94 LYS A N 1
ATOM 735 C CA . LYS A 1 94 ? 2.417 16.332 1.127 1.00 75.75 94 LYS A CA 1
ATOM 736 C C . LYS A 1 94 ? 0.978 15.923 1.412 1.00 75.75 94 LYS A C 1
ATOM 738 O O . LYS A 1 94 ? 0.131 16.264 0.604 1.00 75.75 94 LYS A O 1
ATOM 743 N N . ILE A 1 95 ? 0.729 15.173 2.479 1.00 76.19 95 ILE A N 1
ATOM 744 C CA . ILE A 1 95 ? -0.585 14.619 2.800 1.00 76.19 95 ILE A CA 1
ATOM 745 C C . ILE A 1 95 ? -0.895 14.998 4.242 1.00 76.19 95 ILE A C 1
ATOM 747 O O . ILE A 1 95 ? -0.043 14.831 5.113 1.00 76.19 95 ILE A O 1
ATOM 751 N N . ASP A 1 96 ? -2.102 15.498 4.482 1.00 75.88 96 ASP A N 1
ATOM 752 C CA . ASP A 1 96 ? -2.561 15.945 5.799 1.00 75.88 96 ASP A CA 1
ATOM 753 C C . ASP A 1 96 ? -3.111 14.770 6.629 1.00 75.88 96 ASP A C 1
ATOM 755 O O . ASP A 1 96 ? -4.306 14.658 6.903 1.00 75.88 96 ASP A O 1
ATOM 759 N N . ARG A 1 97 ? -2.243 13.801 6.954 1.00 79.50 97 ARG A N 1
ATOM 760 C CA . ARG A 1 97 ? -2.600 12.636 7.777 1.00 79.50 97 ARG A CA 1
ATOM 761 C C . ARG A 1 97 ? -1.398 12.082 8.532 1.00 79.50 97 ARG A C 1
ATOM 763 O O . ARG A 1 97 ? -0.263 12.230 8.089 1.00 79.50 97 ARG A O 1
ATOM 770 N N . ASP A 1 98 ? -1.662 11.372 9.628 1.00 77.31 98 ASP A N 1
ATOM 771 C CA . ASP A 1 98 ? -0.635 10.630 10.358 1.00 77.31 98 ASP A CA 1
ATOM 772 C C . ASP A 1 98 ? -0.006 9.560 9.457 1.00 77.31 98 ASP A C 1
ATOM 774 O O . ASP A 1 98 ? -0.664 8.608 9.016 1.00 77.31 98 ASP A O 1
ATOM 778 N N . VAL A 1 99 ? 1.286 9.735 9.181 1.00 75.31 99 VAL A N 1
ATOM 779 C CA . VAL A 1 99 ? 2.094 8.817 8.379 1.00 75.31 99 VAL A CA 1
ATOM 780 C C . VAL A 1 99 ? 3.019 8.020 9.288 1.00 75.31 99 VAL A C 1
ATOM 782 O O . VAL A 1 99 ? 3.721 8.596 10.119 1.00 75.31 99 VAL A O 1
ATOM 785 N N . THR A 1 100 ? 3.023 6.699 9.114 1.00 66.00 100 THR A N 1
ATOM 786 C CA . THR A 1 100 ? 3.893 5.756 9.838 1.00 66.00 100 THR A CA 1
ATOM 787 C C . THR A 1 100 ? 4.834 5.034 8.882 1.00 66.00 100 THR A C 1
ATOM 789 O O . THR A 1 100 ? 4.430 4.747 7.727 1.00 66.00 100 THR A O 1
#

Sequence (100 aa):
MVTNDFPPKVGGIQNALFEIYKRLPPESFAVITPHYPGDDDFDSGLPFKVIRVRCKNLLPTKSFVRTLEDLIDQMNPQSVALNPILPIGMLSKKIDRDVT